Protein AF-A0A2G1VI23-F1 (afdb_monomer_lite)

Structure (mmCIF, N/CA/C/O backbone):
data_AF-A0A2G1VI23-F1
#
_entry.id   AF-A0A2G1VI23-F1
#
loop_
_atom_site.group_PDB
_atom_site.id
_atom_site.type_symbol
_atom_site.label_atom_id
_atom_site.label_alt_id
_atom_site.label_comp_id
_atom_site.label_asym_id
_atom_site.label_entity_id
_atom_site.label_seq_id
_atom_site.pdbx_PDB_ins_code
_atom_site.Cartn_x
_atom_site.Cartn_y
_atom_site.Cartn_z
_atom_site.occupancy
_atom_site.B_iso_or_equiv
_atom_site.auth_seq_id
_atom_site.auth_comp_id
_atom_site.auth_asym_id
_atom_site.auth_atom_id
_atom_site.pdbx_PDB_model_num
ATOM 1 N N . MET A 1 1 ? -1.050 3.237 29.413 1.00 70.06 1 MET A N 1
ATOM 2 C CA . MET A 1 1 ? -0.002 4.060 28.761 1.00 70.06 1 MET A CA 1
ATOM 3 C C . MET A 1 1 ? 0.902 3.238 27.839 1.00 70.06 1 MET A C 1
ATOM 5 O O . MET A 1 1 ? 0.888 3.504 26.649 1.00 70.06 1 MET A O 1
ATOM 9 N N . ILE A 1 2 ? 1.593 2.198 28.322 1.00 81.69 2 ILE A N 1
ATOM 10 C CA . ILE A 1 2 ? 2.429 1.297 27.492 1.00 81.69 2 ILE A CA 1
ATOM 11 C C . ILE A 1 2 ? 1.694 0.647 26.286 1.00 81.69 2 ILE A C 1
ATOM 13 O O . ILE A 1 2 ? 2.249 0.684 25.190 1.00 81.69 2 ILE A O 1
ATOM 17 N N . PRO A 1 3 ? 0.453 0.116 26.399 1.00 79.06 3 PRO A N 1
ATOM 18 C CA . PRO A 1 3 ? -0.194 -0.573 25.269 1.00 79.06 3 PRO A CA 1
ATOM 19 C C . PRO A 1 3 ? -0.546 0.341 24.083 1.00 79.06 3 PRO A C 1
ATOM 21 O O . PRO A 1 3 ? -0.493 -0.100 22.941 1.00 79.06 3 PRO A O 1
ATOM 24 N N . ILE A 1 4 ? -0.851 1.620 24.331 1.00 82.00 4 ILE A N 1
ATOM 25 C CA . ILE A 1 4 ? -1.174 2.599 23.276 1.00 82.00 4 ILE A CA 1
ATOM 26 C C . ILE A 1 4 ? 0.082 2.9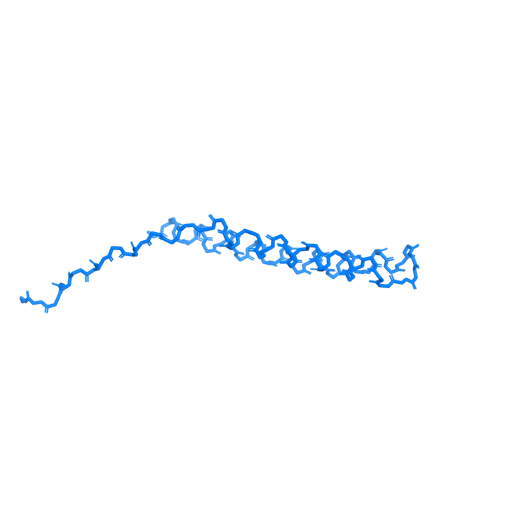56 22.467 1.00 82.00 4 ILE A C 1
ATOM 28 O O . ILE A 1 4 ? 0.018 3.052 21.245 1.00 82.00 4 ILE A O 1
ATOM 32 N N . ILE A 1 5 ? 1.234 3.091 23.133 1.00 86.12 5 ILE A N 1
ATOM 33 C CA . ILE A 1 5 ? 2.520 3.391 22.484 1.00 86.12 5 ILE A CA 1
ATOM 34 C C . ILE A 1 5 ? 2.978 2.212 21.622 1.00 86.12 5 ILE A C 1
ATOM 36 O O . ILE A 1 5 ? 3.433 2.420 20.503 1.00 86.12 5 ILE A O 1
ATOM 40 N N . LEU A 1 6 ? 2.823 0.976 22.108 1.00 89.81 6 LEU A N 1
ATOM 41 C CA . LEU A 1 6 ? 3.165 -0.220 21.334 1.00 89.81 6 LEU A CA 1
ATOM 42 C C . LEU A 1 6 ? 2.257 -0.389 20.110 1.00 89.81 6 LEU A C 1
ATOM 44 O O . LEU A 1 6 ? 2.759 -0.662 19.023 1.00 89.81 6 LEU A O 1
ATOM 48 N N . ALA A 1 7 ? 0.944 -0.175 20.258 1.00 87.50 7 ALA A N 1
ATOM 49 C CA . ALA A 1 7 ? 0.008 -0.232 19.136 1.00 87.50 7 ALA A CA 1
ATOM 50 C C . ALA A 1 7 ? 0.308 0.855 18.089 1.00 87.50 7 ALA A C 1
ATOM 52 O O . ALA A 1 7 ? 0.429 0.550 16.904 1.00 87.50 7 ALA A O 1
ATOM 53 N N . GLY A 1 8 ? 0.503 2.106 18.518 1.00 88.00 8 GLY A N 1
ATOM 54 C CA . GLY A 1 8 ? 0.876 3.203 17.620 1.00 88.00 8 GLY A CA 1
ATOM 55 C C . GLY A 1 8 ? 2.240 2.986 16.955 1.00 88.00 8 GLY A C 1
ATOM 56 O O . GLY A 1 8 ? 2.376 3.180 15.749 1.00 88.00 8 GLY A O 1
ATOM 57 N N . GLY A 1 9 ? 3.231 2.513 17.714 1.00 92.00 9 GLY A N 1
ATOM 58 C CA . GLY A 1 9 ? 4.563 2.182 17.206 1.00 92.00 9 GLY A CA 1
ATOM 59 C C . GLY A 1 9 ? 4.541 1.057 16.170 1.00 92.00 9 GLY A C 1
ATOM 60 O O . GLY A 1 9 ? 5.220 1.153 15.150 1.00 92.00 9 GLY A O 1
ATOM 61 N N . PHE A 1 10 ? 3.716 0.028 16.377 1.00 94.38 10 PHE A N 1
ATOM 62 C CA . PHE A 1 10 ? 3.530 -1.061 15.416 1.00 94.38 10 PHE A CA 1
ATOM 63 C C . PHE A 1 10 ? 2.888 -0.580 14.105 1.00 94.38 10 PHE A C 1
ATOM 65 O O . PHE A 1 10 ? 3.352 -0.943 13.021 1.00 94.38 10 PHE A O 1
ATOM 72 N N . VAL A 1 11 ? 1.863 0.275 14.189 1.00 94.25 11 VAL A N 1
ATOM 73 C CA . VAL A 1 11 ? 1.222 0.892 13.012 1.00 94.25 11 VAL A CA 1
ATOM 74 C C . VAL A 1 11 ? 2.226 1.749 12.239 1.00 94.25 11 VAL A C 1
ATOM 76 O O . VAL A 1 11 ? 2.342 1.613 11.021 1.00 94.25 11 VAL A O 1
ATOM 79 N N . PHE A 1 12 ? 2.995 2.583 12.943 1.00 93.94 12 PHE A N 1
ATOM 80 C CA . PHE A 1 12 ? 3.995 3.455 12.332 1.00 93.94 12 PHE A CA 1
ATOM 81 C C . PHE A 1 12 ? 5.104 2.661 11.631 1.00 93.94 12 PHE A C 1
ATOM 83 O O . PHE A 1 12 ? 5.407 2.918 10.468 1.00 93.94 12 PHE A O 1
ATOM 90 N N . LEU A 1 13 ? 5.664 1.643 12.293 1.00 95.56 13 LEU A N 1
ATOM 91 C CA . LEU A 1 13 ? 6.668 0.765 11.690 1.00 95.56 13 LEU A CA 1
ATOM 92 C C . LEU A 1 13 ? 6.130 0.074 10.429 1.00 95.56 13 LEU A C 1
ATOM 94 O O . LEU A 1 13 ? 6.808 0.051 9.403 1.00 95.56 13 LEU A O 1
ATOM 98 N N . SER A 1 14 ? 4.904 -0.450 10.490 1.00 94.50 14 SER A N 1
ATOM 99 C CA . SER A 1 14 ? 4.260 -1.113 9.350 1.00 94.50 14 SER A CA 1
ATOM 100 C C . SER A 1 14 ? 4.091 -0.162 8.163 1.00 94.50 14 SER A C 1
ATOM 102 O O . SER A 1 14 ? 4.318 -0.556 7.020 1.00 94.50 14 SER A O 1
ATOM 104 N N . HIS A 1 15 ? 3.762 1.106 8.426 1.00 93.44 15 HIS A N 1
ATOM 105 C CA . HIS A 1 15 ? 3.667 2.134 7.394 1.00 93.44 15 HIS A CA 1
ATOM 106 C C . HIS A 1 15 ? 5.021 2.406 6.722 1.00 93.44 15 HIS A C 1
ATOM 108 O O . HIS A 1 15 ? 5.106 2.414 5.493 1.00 93.44 15 HIS A O 1
ATOM 114 N N . GLN A 1 16 ? 6.093 2.546 7.512 1.00 95.69 16 GLN A N 1
ATOM 115 C CA . GLN A 1 16 ? 7.442 2.774 6.982 1.00 95.69 16 GLN A CA 1
ATOM 116 C C . GLN A 1 16 ? 7.937 1.594 6.137 1.00 95.69 16 GLN A C 1
ATOM 118 O O . GLN A 1 16 ? 8.503 1.798 5.062 1.00 95.69 16 GLN A O 1
ATOM 123 N N . LEU A 1 17 ? 7.685 0.362 6.587 1.00 96.31 17 LEU A N 1
ATOM 124 C CA . LEU A 1 17 ? 8.008 -0.839 5.818 1.00 96.31 17 LEU A CA 1
ATOM 125 C C . LEU A 1 17 ? 7.211 -0.892 4.510 1.00 96.31 17 LEU A C 1
ATOM 127 O O . LEU A 1 17 ? 7.791 -1.162 3.462 1.00 96.31 17 LEU A O 1
ATOM 131 N N . GLY A 1 18 ? 5.915 -0.575 4.544 1.00 91.88 18 GLY A N 1
ATOM 132 C CA . GLY A 1 18 ? 5.080 -0.507 3.344 1.00 91.88 18 GLY A CA 1
ATOM 133 C C . GLY A 1 18 ? 5.609 0.490 2.308 1.00 91.88 18 GLY A C 1
ATOM 134 O O . GLY A 1 18 ? 5.729 0.143 1.133 1.00 91.88 18 GLY A O 1
ATOM 135 N N . GLY A 1 19 ? 5.996 1.695 2.739 1.00 91.19 19 GLY A N 1
ATOM 136 C CA . GLY A 1 19 ? 6.590 2.708 1.860 1.00 91.19 19 GLY A CA 1
ATOM 137 C C . GLY A 1 19 ? 7.923 2.264 1.251 1.00 91.19 19 GLY A C 1
ATOM 138 O O . GLY A 1 19 ? 8.133 2.413 0.046 1.00 91.19 19 GLY A O 1
ATOM 139 N N . PHE A 1 20 ? 8.796 1.654 2.060 1.00 94.88 20 PHE A N 1
ATOM 140 C CA . PHE A 1 20 ? 10.061 1.092 1.586 1.00 94.88 20 PHE A CA 1
ATOM 141 C C . PHE A 1 20 ? 9.842 -0.004 0.535 1.00 94.88 20 PHE A C 1
ATOM 143 O O . PHE A 1 20 ? 10.380 0.087 -0.569 1.00 94.88 20 PHE A O 1
ATOM 150 N N . PHE A 1 21 ? 9.023 -1.014 0.849 1.00 92.44 21 PHE A N 1
ATOM 151 C CA . PHE A 1 21 ? 8.762 -2.126 -0.064 1.00 92.44 21 PHE A CA 1
ATOM 152 C C . PHE A 1 21 ? 8.056 -1.672 -1.343 1.00 92.44 21 PHE A C 1
ATOM 154 O O . PHE A 1 21 ? 8.366 -2.202 -2.406 1.00 92.44 21 PHE A O 1
ATOM 161 N N . GLY A 1 22 ? 7.170 -0.675 -1.275 1.00 89.44 22 GLY A N 1
ATOM 162 C CA . GLY A 1 22 ? 6.505 -0.120 -2.454 1.00 89.44 22 GLY A CA 1
ATOM 163 C C . GLY A 1 22 ? 7.490 0.459 -3.472 1.00 89.44 22 GLY A C 1
ATOM 164 O O . GLY A 1 22 ? 7.473 0.069 -4.639 1.00 89.44 22 GLY A O 1
ATOM 165 N N . VAL A 1 23 ? 8.390 1.345 -3.033 1.00 90.31 23 VAL A N 1
ATOM 166 C CA . VAL A 1 23 ? 9.377 1.977 -3.930 1.00 90.31 23 VAL A CA 1
ATOM 167 C C . VAL A 1 23 ? 10.449 0.978 -4.374 1.00 90.31 23 VAL A C 1
ATOM 169 O O . VAL A 1 23 ? 10.798 0.936 -5.554 1.00 90.31 23 VAL A O 1
ATOM 172 N N . TRP A 1 24 ? 10.945 0.140 -3.458 1.00 91.69 24 TRP A N 1
ATOM 173 C CA . TRP A 1 24 ? 11.984 -0.844 -3.766 1.00 91.69 24 TRP A CA 1
ATOM 174 C C . TRP A 1 24 ? 11.513 -1.905 -4.769 1.00 91.69 24 TRP A C 1
ATOM 176 O O . TRP A 1 24 ? 12.198 -2.143 -5.763 1.00 91.69 24 TRP A O 1
ATOM 186 N N . LEU A 1 25 ? 10.326 -2.496 -4.571 1.00 88.00 25 LEU A N 1
ATOM 187 C CA . LEU A 1 25 ? 9.753 -3.440 -5.538 1.00 88.00 25 LEU A CA 1
ATOM 188 C C . LEU A 1 25 ? 9.446 -2.758 -6.874 1.00 88.00 25 LEU A C 1
ATOM 190 O O . LEU A 1 25 ? 9.612 -3.381 -7.919 1.00 88.00 25 LEU A O 1
ATOM 194 N N . GLY A 1 26 ? 9.060 -1.478 -6.850 1.00 86.50 26 GLY A N 1
ATOM 195 C CA . GLY A 1 26 ? 8.905 -0.663 -8.052 1.00 86.50 26 GLY A CA 1
ATOM 196 C C . GLY A 1 26 ? 10.176 -0.612 -8.904 1.00 86.50 26 GLY A C 1
ATOM 197 O O . GLY A 1 26 ? 10.114 -0.859 -10.107 1.00 86.50 26 GLY A O 1
ATOM 198 N N . GLY A 1 27 ? 11.327 -0.363 -8.273 1.00 86.75 27 GLY A N 1
ATOM 199 C CA . GLY A 1 27 ? 12.634 -0.386 -8.938 1.00 86.75 27 GLY A CA 1
ATOM 200 C C . GLY A 1 27 ? 13.023 -1.779 -9.436 1.00 86.75 27 GLY A C 1
ATOM 201 O O . GLY A 1 27 ? 13.351 -1.944 -10.606 1.00 86.75 27 GLY A O 1
ATOM 202 N N . VAL A 1 28 ? 12.896 -2.807 -8.589 1.00 88.56 28 VAL A N 1
ATOM 203 C CA . VAL A 1 28 ? 13.262 -4.191 -8.947 1.00 88.56 28 VAL A CA 1
ATOM 204 C C . VAL A 1 28 ? 12.428 -4.725 -10.114 1.00 88.56 28 VAL A C 1
ATOM 206 O O . VAL A 1 28 ? 12.968 -5.382 -11.005 1.00 88.56 28 VAL A O 1
ATOM 209 N N . PHE A 1 29 ? 11.116 -4.476 -10.135 1.00 88.94 29 PHE A N 1
ATOM 210 C CA . PHE A 1 29 ? 10.273 -4.914 -11.247 1.00 88.94 29 PHE A CA 1
ATOM 211 C C . PHE A 1 29 ? 10.580 -4.154 -12.533 1.00 88.94 29 PHE A C 1
ATOM 213 O O . PHE A 1 29 ? 10.619 -4.778 -13.594 1.00 88.94 29 PHE A O 1
ATOM 220 N N . PHE A 1 30 ? 10.878 -2.858 -12.439 1.00 85.19 30 PHE A N 1
ATOM 221 C CA . PHE A 1 30 ? 11.297 -2.079 -13.595 1.00 85.19 30 PHE A CA 1
ATOM 222 C C . PHE A 1 30 ? 12.625 -2.585 -14.175 1.00 85.19 30 PHE A C 1
ATOM 224 O O . PHE A 1 30 ? 12.700 -2.840 -15.373 1.00 85.19 30 PHE A O 1
ATOM 231 N N . ASP A 1 31 ? 13.631 -2.850 -13.340 1.00 84.56 31 ASP A N 1
ATOM 232 C CA . ASP A 1 31 ? 14.926 -3.387 -13.787 1.00 84.56 31 ASP A CA 1
ATOM 233 C C . ASP A 1 31 ? 14.791 -4.765 -14.461 1.00 84.56 31 ASP A C 1
ATOM 235 O O . ASP A 1 31 ? 15.563 -5.118 -15.353 1.00 84.56 31 ASP A O 1
ATOM 239 N N . ARG A 1 32 ? 13.808 -5.568 -14.036 1.00 84.81 32 ARG A N 1
ATOM 240 C CA . ARG A 1 32 ? 13.608 -6.949 -14.507 1.00 84.81 32 ARG A CA 1
ATOM 241 C C . ARG A 1 32 ? 12.740 -7.046 -15.756 1.00 84.81 32 ARG A C 1
ATOM 243 O O . ARG A 1 32 ? 12.971 -7.933 -16.574 1.00 84.81 32 ARG A O 1
ATOM 250 N N . PHE A 1 33 ? 11.733 -6.188 -15.881 1.00 85.19 33 PHE A N 1
ATOM 251 C CA . PHE A 1 33 ? 10.718 -6.281 -16.934 1.00 85.19 33 PHE A CA 1
ATOM 252 C C . PHE A 1 33 ? 10.696 -5.074 -17.875 1.00 85.19 33 PHE A C 1
ATOM 254 O O . PHE A 1 33 ? 9.947 -5.098 -18.848 1.00 85.19 33 PHE A O 1
ATOM 261 N N . ALA A 1 34 ? 11.485 -4.031 -17.591 1.00 85.19 34 ALA A N 1
ATOM 262 C CA . ALA A 1 34 ? 11.473 -2.740 -18.284 1.00 85.19 34 ALA A CA 1
ATOM 263 C C . ALA A 1 34 ? 10.066 -2.112 -18.397 1.00 85.19 34 ALA A C 1
ATOM 265 O O . ALA A 1 34 ? 9.805 -1.295 -19.277 1.00 85.19 34 ALA A O 1
ATOM 266 N N . SER A 1 35 ? 9.149 -2.509 -17.511 1.00 81.81 35 SER A N 1
ATOM 267 C CA . SER A 1 35 ? 7.758 -2.065 -17.466 1.00 81.81 35 SER A CA 1
ATOM 268 C C . SER A 1 35 ? 7.295 -1.938 -16.015 1.00 81.81 35 SER A C 1
ATOM 270 O O . SER A 1 35 ? 7.813 -2.604 -15.117 1.00 81.81 35 SER A O 1
ATOM 272 N N . TYR A 1 36 ? 6.309 -1.069 -15.795 1.00 83.12 36 TYR A N 1
ATOM 273 C CA . TYR A 1 36 ? 5.653 -0.857 -14.504 1.00 83.12 36 TYR A CA 1
ATOM 274 C C . TYR A 1 36 ? 4.342 -1.637 -14.359 1.00 83.12 36 TYR A C 1
ATOM 276 O O . TYR A 1 36 ? 3.703 -1.548 -13.310 1.00 83.12 36 TYR A O 1
ATOM 284 N N . ASP A 1 37 ? 3.923 -2.404 -15.368 1.00 87.06 37 ASP A N 1
ATOM 285 C CA . ASP A 1 37 ? 2.637 -3.117 -15.349 1.00 87.06 37 ASP A CA 1
ATOM 286 C C . ASP A 1 37 ? 2.503 -4.022 -14.115 1.00 87.06 37 ASP A C 1
ATOM 288 O O . ASP A 1 37 ? 1.467 -4.052 -13.454 1.00 87.06 37 ASP A O 1
ATOM 292 N N . GLN A 1 38 ? 3.584 -4.703 -13.734 1.00 84.88 38 GLN A N 1
ATOM 293 C CA . GLN A 1 38 ? 3.656 -5.571 -12.559 1.00 84.88 38 GLN A CA 1
ATOM 294 C C . GLN A 1 38 ? 3.434 -4.790 -11.255 1.00 84.88 38 GLN A C 1
ATOM 296 O O . GLN A 1 38 ? 2.766 -5.282 -10.345 1.00 84.88 38 GLN A O 1
ATOM 301 N N . VAL A 1 39 ? 3.956 -3.564 -11.172 1.00 88.31 39 VAL A N 1
ATOM 302 C CA . VAL A 1 39 ? 3.779 -2.671 -10.016 1.00 88.31 39 VAL A CA 1
ATOM 303 C C . VAL A 1 39 ? 2.322 -2.228 -9.917 1.00 88.31 39 VAL A C 1
ATOM 305 O O . VAL A 1 39 ? 1.746 -2.243 -8.829 1.00 88.31 39 VAL A O 1
ATOM 308 N N . TRP A 1 40 ? 1.701 -1.905 -11.052 1.00 89.75 40 TRP A N 1
ATOM 309 C CA . TRP A 1 40 ? 0.285 -1.554 -11.113 1.00 89.75 40 TRP A CA 1
ATOM 310 C C . TRP A 1 40 ? -0.621 -2.717 -10.712 1.00 89.75 40 TRP A C 1
ATOM 312 O O . TRP A 1 40 ? -1.521 -2.526 -9.894 1.00 89.75 40 TRP A O 1
ATOM 322 N N . TYR A 1 41 ? -0.360 -3.934 -11.197 1.00 90.12 41 TYR A N 1
ATOM 323 C CA . TYR A 1 41 ? -1.106 -5.118 -10.763 1.00 90.12 41 TYR A CA 1
ATOM 324 C C . TYR A 1 41 ? -0.949 -5.385 -9.262 1.00 90.12 41 TYR A C 1
ATOM 326 O O . TYR A 1 41 ? -1.934 -5.713 -8.599 1.00 90.12 41 TYR A O 1
ATOM 334 N N . LEU A 1 42 ? 0.250 -5.191 -8.702 1.00 89.75 42 LEU A N 1
ATOM 335 C CA . LEU A 1 42 ? 0.477 -5.316 -7.261 1.00 89.75 42 LEU A CA 1
ATOM 336 C C . LEU A 1 42 ? -0.310 -4.259 -6.470 1.00 89.75 42 LEU A C 1
ATOM 338 O O . LEU A 1 42 ? -0.934 -4.589 -5.462 1.00 89.75 42 LEU A O 1
ATOM 342 N N . ALA A 1 43 ? -0.336 -3.011 -6.944 1.00 90.12 43 ALA A N 1
ATOM 343 C CA . ALA A 1 43 ? -1.114 -1.938 -6.329 1.00 90.12 43 ALA A CA 1
ATOM 344 C C . ALA A 1 43 ? -2.622 -2.240 -6.348 1.00 90.12 43 ALA A C 1
ATOM 346 O O . ALA A 1 43 ? -3.296 -2.076 -5.329 1.00 90.12 43 ALA A O 1
ATOM 347 N N . ILE A 1 44 ? -3.143 -2.749 -7.470 1.00 93.62 44 ILE A N 1
ATOM 348 C CA . ILE A 1 44 ? -4.543 -3.180 -7.592 1.00 93.62 44 ILE A CA 1
ATOM 349 C C . ILE A 1 44 ? -4.837 -4.317 -6.606 1.00 93.62 44 ILE A C 1
ATOM 351 O O . ILE A 1 44 ? -5.815 -4.241 -5.862 1.00 93.62 44 ILE A O 1
ATOM 355 N N . ALA A 1 45 ? -3.985 -5.344 -6.551 1.00 93.56 45 ALA A N 1
ATOM 356 C CA . ALA A 1 45 ? -4.160 -6.479 -5.646 1.00 93.56 45 ALA A CA 1
ATOM 357 C C . ALA A 1 45 ? -4.182 -6.046 -4.169 1.00 93.56 45 ALA A C 1
ATOM 359 O O . ALA A 1 45 ? -5.051 -6.481 -3.412 1.00 93.56 45 ALA A O 1
ATOM 360 N N . LEU A 1 46 ? -3.279 -5.145 -3.767 1.00 92.56 46 LEU A N 1
ATOM 361 C CA . LEU A 1 46 ? -3.242 -4.581 -2.414 1.00 92.56 46 LEU A CA 1
ATOM 362 C C . LEU A 1 46 ? -4.475 -3.717 -2.109 1.00 92.56 46 LEU A C 1
ATOM 364 O O . LEU A 1 46 ? -5.015 -3.792 -1.004 1.00 92.56 46 LEU A O 1
ATOM 368 N N . GLY A 1 47 ? -4.957 -2.937 -3.080 1.00 93.00 47 GLY A N 1
ATOM 369 C CA . GLY A 1 47 ? -6.185 -2.150 -2.948 1.00 93.00 47 GLY A CA 1
ATOM 370 C C . GLY A 1 47 ? -7.422 -3.027 -2.740 1.00 93.00 47 GLY A C 1
ATOM 371 O O . GLY A 1 47 ? -8.212 -2.779 -1.829 1.00 93.00 47 GLY A O 1
ATOM 372 N N . VAL A 1 48 ? -7.553 -4.101 -3.522 1.00 96.31 48 VAL A N 1
ATOM 373 C CA . VAL A 1 48 ? -8.636 -5.086 -3.372 1.00 96.31 48 VAL A CA 1
ATOM 374 C C . VAL A 1 48 ? -8.536 -5.809 -2.030 1.00 96.31 48 VAL A C 1
ATOM 376 O O . VAL A 1 48 ? -9.540 -5.940 -1.330 1.00 96.31 48 VAL A O 1
ATOM 379 N N . PHE A 1 49 ? -7.334 -6.229 -1.629 1.00 94.56 49 PHE A N 1
ATOM 380 C CA . PHE A 1 49 ? -7.108 -6.839 -0.319 1.00 94.56 49 PHE A CA 1
ATOM 381 C C . PHE A 1 49 ? -7.527 -5.903 0.823 1.00 94.56 49 PHE A C 1
ATOM 383 O O . PHE A 1 49 ? -8.233 -6.330 1.736 1.00 94.56 49 PHE A O 1
ATOM 390 N N . SER A 1 50 ? -7.165 -4.619 0.740 1.00 92.94 50 SER A N 1
ATOM 391 C CA . SER A 1 50 ? -7.587 -3.600 1.704 1.00 92.94 50 SER A CA 1
ATOM 392 C C . SER A 1 50 ? -9.109 -3.469 1.755 1.00 92.94 50 SER A C 1
ATOM 394 O O . SER A 1 50 ? -9.685 -3.508 2.841 1.00 92.94 50 SER A O 1
ATOM 396 N N . ALA A 1 51 ? -9.783 -3.389 0.604 1.00 93.69 51 ALA A N 1
ATOM 397 C CA . ALA A 1 51 ? -11.242 -3.311 0.550 1.00 93.69 51 ALA A CA 1
ATOM 398 C C . ALA A 1 51 ? -11.908 -4.533 1.206 1.00 93.69 51 ALA A C 1
ATOM 400 O O . ALA A 1 51 ? -12.806 -4.373 2.031 1.00 93.69 51 ALA A O 1
ATOM 401 N N . ILE A 1 52 ? -11.430 -5.747 0.913 1.00 95.25 52 ILE A N 1
ATOM 402 C CA . ILE A 1 52 ? -11.932 -6.979 1.541 1.00 95.25 52 ILE A CA 1
ATOM 403 C C . ILE A 1 52 ? -11.699 -6.948 3.055 1.00 95.25 52 ILE A C 1
ATOM 405 O O . ILE A 1 52 ? -12.613 -7.254 3.818 1.00 95.25 52 ILE A O 1
ATOM 409 N N . ALA A 1 53 ? -10.509 -6.544 3.506 1.00 92.19 53 ALA A N 1
ATOM 410 C CA . ALA A 1 53 ? -10.200 -6.436 4.929 1.00 92.19 53 ALA A CA 1
ATOM 411 C C . ALA A 1 53 ? -11.150 -5.463 5.648 1.00 92.19 53 ALA A C 1
ATOM 413 O O . ALA A 1 53 ? -11.638 -5.785 6.730 1.00 92.19 53 ALA A O 1
ATOM 414 N N . HIS A 1 54 ? -11.478 -4.326 5.025 1.00 89.19 54 HIS A N 1
ATOM 415 C CA . HIS A 1 54 ? -12.457 -3.376 5.561 1.00 89.19 54 HIS A CA 1
ATOM 416 C C . HIS A 1 54 ? -13.866 -3.974 5.627 1.00 89.19 54 HIS A C 1
ATOM 418 O O . HIS A 1 54 ? -14.554 -3.780 6.623 1.00 89.19 54 HIS A O 1
ATOM 424 N N . LEU A 1 55 ? -14.288 -4.754 4.626 1.00 90.44 55 LEU A N 1
ATOM 425 C CA . LEU A 1 55 ? -15.592 -5.430 4.657 1.00 90.44 55 LEU A CA 1
ATOM 426 C C . LEU A 1 55 ? -15.690 -6.499 5.759 1.00 90.44 55 LEU A C 1
ATOM 428 O O . LEU A 1 55 ? -16.782 -6.780 6.251 1.00 90.44 55 LEU A O 1
ATOM 432 N N . LEU A 1 56 ? -14.568 -7.106 6.156 1.00 88.81 56 LEU A N 1
ATOM 433 C CA . LEU A 1 56 ? -14.520 -8.095 7.239 1.00 88.81 56 LEU A CA 1
ATOM 434 C C . LEU A 1 56 ? -14.491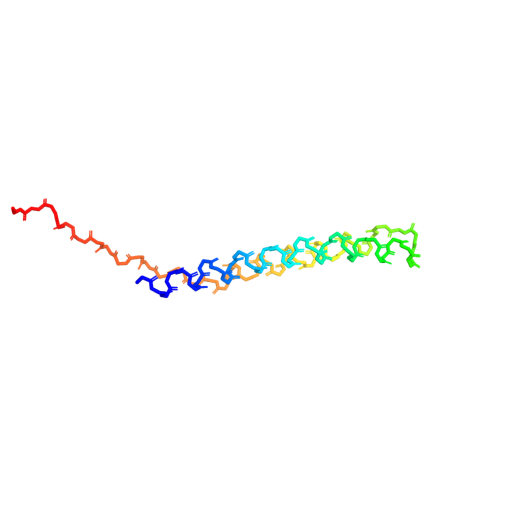 -7.458 8.638 1.00 88.81 56 LEU A C 1
ATOM 436 O O . LEU A 1 56 ? -14.755 -8.150 9.628 1.00 88.81 56 LEU A O 1
ATOM 440 N N . VAL A 1 57 ? -14.188 -6.159 8.740 1.00 86.50 57 VAL A N 1
ATOM 441 C CA . VAL A 1 57 ? -14.207 -5.435 10.012 1.00 86.50 57 VAL A CA 1
ATOM 442 C C . VAL A 1 57 ? -15.647 -5.301 10.494 1.00 86.50 57 VAL A C 1
ATOM 444 O O . VAL A 1 57 ? -16.496 -4.664 9.880 1.00 86.50 57 VAL A O 1
ATOM 447 N N . ARG A 1 58 ? -15.922 -5.907 11.649 1.00 80.50 58 ARG A N 1
ATOM 448 C CA . ARG A 1 58 ? -17.173 -5.707 12.378 1.00 80.50 58 ARG A CA 1
ATOM 449 C C . ARG A 1 58 ? -16.995 -4.531 13.320 1.00 80.50 58 ARG A C 1
ATOM 451 O O . ARG A 1 58 ? -16.298 -4.646 14.328 1.00 80.50 58 ARG A O 1
ATOM 458 N N . GLU A 1 59 ? -17.651 -3.423 13.013 1.00 73.94 59 GLU A N 1
ATOM 459 C CA . GLU A 1 59 ? -17.714 -2.277 13.911 1.00 73.94 59 GLU A CA 1
ATOM 460 C C . GLU A 1 59 ? -18.514 -2.664 15.161 1.00 73.94 59 GLU A C 1
ATOM 462 O O . GLU A 1 59 ? -19.728 -2.871 15.122 1.00 73.94 59 GLU A O 1
ATOM 467 N N . ARG A 1 60 ? -17.828 -2.819 16.296 1.00 75.94 60 ARG A N 1
ATOM 468 C CA . ARG A 1 60 ? -18.504 -2.820 17.594 1.00 75.94 60 ARG A CA 1
ATOM 469 C C . ARG A 1 60 ? -18.787 -1.363 17.944 1.00 75.94 60 ARG A C 1
ATOM 471 O O . ARG A 1 60 ? -17.849 -0.568 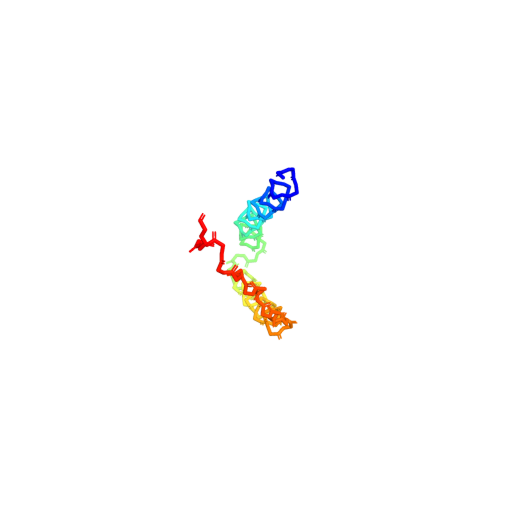17.872 1.00 75.94 60 ARG A O 1
ATOM 478 N N . PRO A 1 61 ? -20.024 -1.008 18.340 1.00 72.06 61 PRO A N 1
ATOM 479 C CA . PRO A 1 61 ? -20.302 0.328 18.838 1.00 72.06 61 PRO A CA 1
ATOM 480 C C . PRO A 1 61 ? -19.289 0.653 19.930 1.00 72.06 61 PRO A C 1
ATOM 482 O O . PRO A 1 61 ? -19.130 -0.135 20.870 1.00 72.06 61 PRO A O 1
ATOM 485 N N . ALA A 1 62 ? -18.589 1.780 19.789 1.00 72.88 62 ALA A N 1
ATOM 486 C CA . ALA A 1 62 ? -17.774 2.291 20.877 1.00 72.88 62 ALA A CA 1
ATOM 487 C C . ALA A 1 62 ? -18.674 2.364 22.122 1.00 72.88 62 ALA A C 1
ATOM 489 O O . ALA A 1 62 ? -19.824 2.813 22.000 1.00 72.88 62 ALA A O 1
ATOM 490 N N . PRO A 1 63 ? -18.221 1.882 23.295 1.00 72.50 63 PRO A N 1
ATOM 491 C CA . PRO A 1 63 ? -18.950 2.107 24.530 1.00 72.50 63 PRO A CA 1
ATOM 492 C C . PRO A 1 63 ? -19.294 3.592 24.592 1.00 72.50 63 PRO A C 1
ATOM 494 O O . PRO A 1 63 ? -18.405 4.428 24.444 1.00 72.50 63 PRO A O 1
ATOM 497 N N . ARG A 1 64 ? -20.583 3.932 24.735 1.00 68.69 64 ARG A N 1
ATOM 498 C CA . ARG A 1 64 ? -20.946 5.316 25.032 1.00 68.69 64 ARG A CA 1
ATOM 499 C C . ARG A 1 64 ? -20.255 5.631 26.348 1.00 68.69 64 ARG A C 1
ATOM 501 O O . ARG A 1 64 ? -20.660 5.092 27.377 1.00 68.69 64 ARG A O 1
ATOM 508 N N . GLU A 1 65 ? -19.214 6.451 26.309 1.00 67.94 65 GLU A N 1
ATOM 509 C CA . GLU A 1 65 ? -18.718 7.146 27.488 1.00 67.94 65 GLU A CA 1
ATOM 510 C C . GLU A 1 65 ? -19.878 8.004 27.987 1.00 67.94 65 GLU A C 1
ATOM 512 O O . GLU A 1 65 ? -20.153 9.104 27.510 1.00 67.94 65 GLU A O 1
ATOM 517 N N . GLY A 1 66 ? -20.673 7.404 28.869 1.00 61.56 66 GLY A N 1
ATOM 518 C CA . GLY A 1 66 ? -21.759 8.070 29.546 1.00 61.56 66 GLY A CA 1
ATOM 519 C C . GLY A 1 66 ? -21.165 9.169 30.409 1.00 61.56 66 GLY A C 1
ATOM 520 O O . GLY A 1 66 ? -20.439 8.881 31.350 1.00 61.56 66 GLY A O 1
ATOM 521 N N . LEU A 1 67 ? -21.482 10.415 30.061 1.00 64.75 67 LEU A N 1
ATOM 522 C CA . LEU A 1 67 ? -21.861 11.470 31.004 1.00 64.75 67 LEU A CA 1
ATOM 523 C C . LEU A 1 67 ? -21.103 11.459 32.350 1.00 64.75 67 LEU A C 1
ATOM 525 O O . LEU A 1 67 ? -21.719 11.317 33.401 1.00 64.75 67 LEU A O 1
ATOM 529 N N . ALA A 1 68 ? -19.785 11.670 32.330 1.00 59.66 68 ALA A N 1
ATOM 530 C CA . ALA A 1 68 ? -18.991 11.959 33.532 1.00 59.66 68 ALA A CA 1
ATOM 531 C C . ALA A 1 68 ? -18.609 13.452 33.635 1.00 59.66 68 ALA A C 1
ATOM 533 O O . ALA A 1 68 ? -17.513 13.795 34.064 1.00 59.66 68 ALA A O 1
ATOM 534 N N . TYR A 1 69 ? -19.525 14.344 33.243 1.00 57.09 69 TYR A N 1
ATOM 535 C CA . TYR A 1 69 ? -19.518 15.759 33.636 1.00 57.09 69 TYR A CA 1
ATOM 536 C C . TYR A 1 69 ? -20.889 16.117 34.222 1.00 57.09 69 TYR A C 1
ATOM 538 O O . TYR A 1 69 ? -21.706 16.791 33.601 1.00 57.09 69 TYR A O 1
ATOM 546 N N . GLY A 1 70 ? -21.152 15.595 35.416 1.00 61.34 70 GLY A N 1
ATOM 547 C CA . GLY A 1 70 ? -22.321 15.908 36.230 1.00 61.34 70 GLY A CA 1
ATOM 548 C C . GLY A 1 70 ? -22.025 15.543 37.679 1.00 61.34 70 GLY A C 1
ATOM 549 O O . GLY A 1 70 ? -22.166 14.380 38.050 1.00 61.34 70 GLY A O 1
ATOM 550 N N . GLY A 1 71 ? -21.569 16.531 38.453 1.00 41.72 71 GLY A N 1
ATOM 551 C CA . GLY A 1 71 ? -21.160 16.422 39.855 1.00 41.72 71 GLY A CA 1
ATOM 552 C C . GLY A 1 71 ? -20.114 17.466 40.197 1.00 41.72 71 GLY A C 1
ATOM 553 O O . GLY A 1 71 ? -18.921 17.107 40.138 1.00 41.72 71 GLY A O 1
#

Foldseek 3Di:
DVVVCVVVVVVVVVVVVVVVCLVVVQVVCCVVPVDNVVSVVVVVVVVVVVVVVVVPDDDDPDPPPPDPPDD

pLDDT: mean 84.9, std 10.97, range [41.72, 96.31]

Organism: NCBI:txid432303

Sequence (71 aa):
MI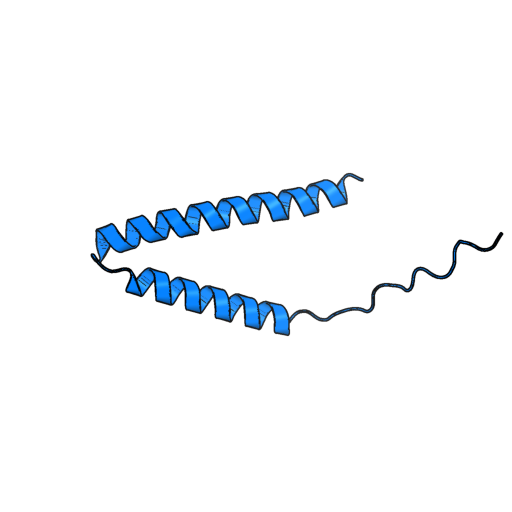PIILAGGFVFLSHQLGGFFGVWLGGVFFDRFASYDQVWYLAIALGVFSAIAHLLVRERPAPREGLAYGG

Secondary structure (DSSP, 8-state):
-HHHHHHHHHHHHHHHHHHHHHHHHHHHHHHHHSSSHHHHHHHHHHHHHHHHHHHH---PPPP--------

InterPro domains:
  IPR036259 MFS transporter superfamily [G3DSA:1.20.1250.20] (5-66)
  IPR036259 MFS transporter superfamily [SSF103473] (7-64)

Radius of gyration: 19.72 Å; chains: 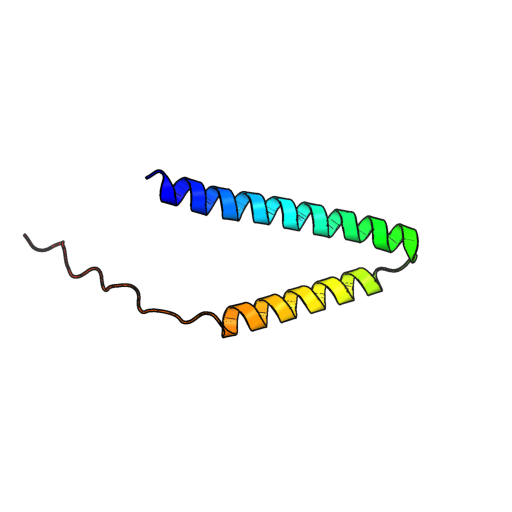1; b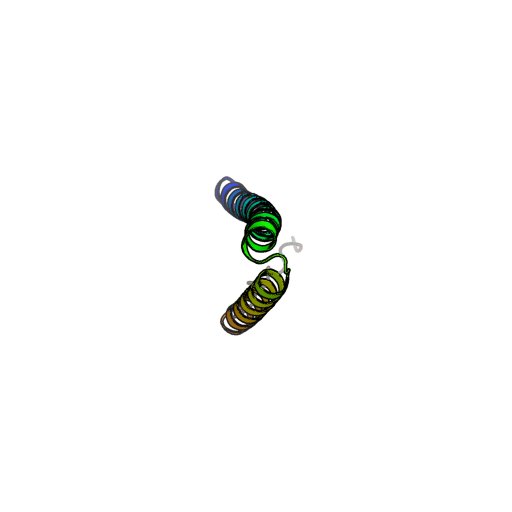ounding box: 37×24×58 Å